Protein AF-A0A699XSX2-F1 (afdb_monomer)

Radius of gyration: 17.28 Å; Cα contacts (8 Å, |Δi|>4): 14; chains: 1; bounding box: 29×21×48 Å

Mean predicted aligned error: 11.02 Å

Solvent-accessible surface area (backbone atoms only — not comparable to full-atom values): 4002 Å² total; per-residue (Å²): 135,59,70,76,78,39,84,98,48,79,78,75,86,50,73,69,56,51,52,53,50,53,52,51,51,51,51,65,76,64,48,76,79,80,69,79,84,81,79,92,70,89,82,87,83,76,74,67,87,51,100,65,84,65,77,106

InterPro domains:
  IPR041577 Reverse transcriptase/retrotransposon-derived protein, RNase H-like domain [PF17919] (13-56)
  IPR043128 Reverse transcriptase/Diguanylate cyclase domain [G3DSA:3.30.70.270] (1-52)
  IPR043502 DNA/RNA polymerase superfamily [SSF56672] (1-56)

pLDDT: mean 78.6, std 13.2, range [46.62, 96.88]

Organism: Tanacetum cinerariifolium (NCBI:txid118510)

Structure (mmCIF, N/CA/C/O backbone):
data_AF-A0A699XSX2-F1
#
_entry.id   AF-A0A699XSX2-F1
#
loop_
_atom_site.group_PDB
_atom_site.id
_atom_site.type_symbol
_atom_site.label_atom_id
_atom_site.label_alt_id
_atom_site.label_comp_id
_atom_site.label_asym_id
_atom_site.label_entity_id
_atom_site.label_seq_id
_atom_site.pdbx_PDB_ins_code
_atom_site.Cartn_x
_atom_site.Cartn_y
_atom_site.Cartn_z
_atom_site.occupancy
_atom_site.B_iso_or_equiv
_atom_site.auth_seq_id
_atom_site.auth_comp_id
_atom_site.auth_asym_id
_atom_site.auth_atom_id
_atom_site.pdbx_PDB_model_num
ATOM 1 N N . MET A 1 1 ? -13.121 8.301 0.765 1.00 60.44 1 MET A N 1
ATOM 2 C CA . MET A 1 1 ? -12.426 8.557 2.046 1.00 60.44 1 MET A CA 1
ATOM 3 C C . MET A 1 1 ? -12.545 7.310 2.913 1.00 60.44 1 MET A C 1
ATOM 5 O O . MET A 1 1 ? -13.666 6.876 3.166 1.00 60.44 1 MET A O 1
ATOM 9 N N . THR A 1 2 ? -11.426 6.677 3.269 1.00 84.00 2 THR A N 1
ATOM 10 C CA . THR A 1 2 ? -11.412 5.472 4.119 1.00 84.00 2 THR A CA 1
ATOM 11 C C . THR A 1 2 ? -11.774 5.837 5.561 1.00 84.00 2 THR A C 1
ATOM 13 O O . THR A 1 2 ? -11.614 6.986 5.961 1.00 84.00 2 THR A O 1
ATOM 16 N N . LYS A 1 3 ? -12.267 4.877 6.357 1.00 82.81 3 LYS A N 1
ATOM 17 C CA . LYS A 1 3 ? -12.633 5.123 7.767 1.00 82.81 3 LYS A CA 1
ATOM 18 C C . LYS A 1 3 ? -11.450 5.619 8.611 1.00 82.81 3 LYS A C 1
ATOM 20 O O . LYS A 1 3 ? -11.651 6.446 9.488 1.00 82.81 3 LYS A O 1
ATOM 25 N N . LEU A 1 4 ? -10.229 5.182 8.284 1.00 85.12 4 LEU A N 1
ATOM 26 C CA . LEU A 1 4 ? -8.991 5.554 8.981 1.00 85.12 4 LEU A CA 1
ATOM 27 C C . LEU A 1 4 ? -8.675 7.056 8.950 1.00 85.12 4 LEU A C 1
ATOM 29 O O . LEU A 1 4 ? -7.989 7.548 9.837 1.00 85.12 4 LEU A O 1
ATOM 33 N N . THR A 1 5 ? -9.142 7.785 7.932 1.00 87.81 5 THR A N 1
ATOM 34 C CA . THR A 1 5 ? -8.838 9.217 7.753 1.00 87.81 5 THR A CA 1
ATOM 35 C C . THR A 1 5 ? -10.033 10.126 8.038 1.00 87.81 5 THR A C 1
ATOM 37 O O . THR A 1 5 ? -9.957 11.341 7.847 1.00 87.81 5 THR A O 1
ATOM 40 N N . GLN A 1 6 ? -11.148 9.563 8.516 1.00 90.69 6 GLN A N 1
ATOM 41 C CA . GLN A 1 6 ? -12.339 10.333 8.863 1.00 90.69 6 GLN A CA 1
ATOM 42 C C . GLN A 1 6 ? -12.166 11.035 10.213 1.00 90.69 6 GLN A C 1
ATOM 44 O O . GLN A 1 6 ? -11.823 10.427 11.225 1.00 90.69 6 GLN A O 1
ATOM 49 N N . ARG A 1 7 ? -12.458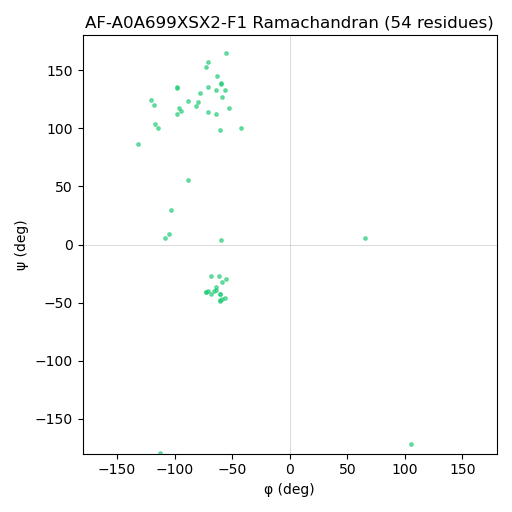 12.340 10.248 1.00 85.69 7 ARG A N 1
ATOM 50 C CA . ARG A 1 7 ? -12.481 13.103 11.503 1.00 85.69 7 ARG A CA 1
ATOM 51 C C . ARG A 1 7 ? -13.572 12.558 12.427 1.00 85.69 7 ARG A C 1
ATOM 53 O O . ARG A 1 7 ? -14.650 12.207 11.961 1.00 85.69 7 ARG A O 1
ATOM 60 N N . LYS A 1 8 ? -13.310 12.573 13.739 1.00 88.19 8 LYS A N 1
ATOM 61 C CA . LYS A 1 8 ? -14.219 12.088 14.801 1.00 88.19 8 LYS A CA 1
ATOM 62 C C . LYS A 1 8 ? -14.503 10.577 14.776 1.00 88.19 8 LYS A C 1
ATOM 64 O O . LYS A 1 8 ? -15.308 10.113 15.574 1.00 88.19 8 L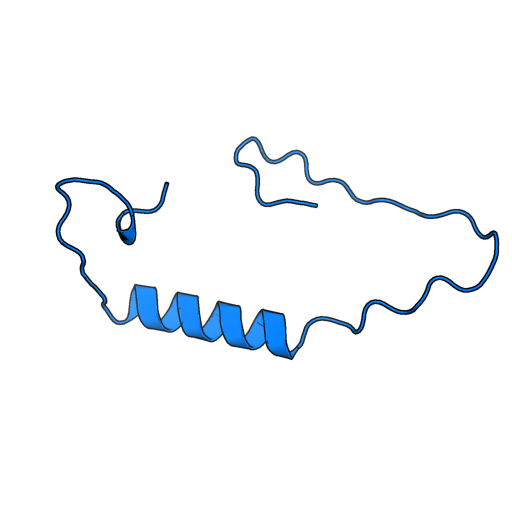YS A O 1
ATOM 69 N N . VAL A 1 9 ? -13.838 9.815 13.909 1.00 89.75 9 VAL A N 1
ATOM 70 C CA . VAL A 1 9 ? -13.818 8.350 13.960 1.00 89.75 9 VAL A CA 1
ATOM 71 C C . VAL A 1 9 ? -12.535 7.933 14.670 1.00 89.75 9 VAL A C 1
ATOM 73 O O . VAL A 1 9 ? -11.469 8.493 14.409 1.00 89.75 9 VAL A O 1
ATOM 76 N N . LYS A 1 10 ? -12.635 6.988 15.608 1.00 89.69 10 LYS A N 1
ATOM 77 C CA . LYS A 1 10 ? -11.460 6.435 16.283 1.00 89.69 10 LYS A CA 1
ATOM 78 C C . LYS A 1 10 ? -10.601 5.707 15.252 1.00 89.69 10 LYS A C 1
ATOM 80 O O . LYS A 1 10 ? -11.116 4.932 14.450 1.00 89.69 10 LYS A O 1
ATOM 85 N N . PHE A 1 11 ? -9.299 5.963 15.279 1.00 90.00 11 PHE A N 1
ATOM 86 C CA . PHE A 1 11 ? -8.359 5.208 14.469 1.00 90.00 11 PHE A CA 1
ATOM 87 C C . PHE A 1 11 ? -8.246 3.793 15.041 1.00 90.00 11 PHE A C 1
ATOM 89 O O . PHE A 1 11 ? -7.788 3.611 16.170 1.00 90.00 11 PHE A O 1
ATOM 96 N N . GLU A 1 12 ? -8.701 2.810 14.275 1.00 92.06 12 GLU A N 1
ATOM 97 C CA . GLU A 1 12 ? -8.618 1.394 14.617 1.00 92.06 12 GLU A CA 1
ATOM 98 C C . GL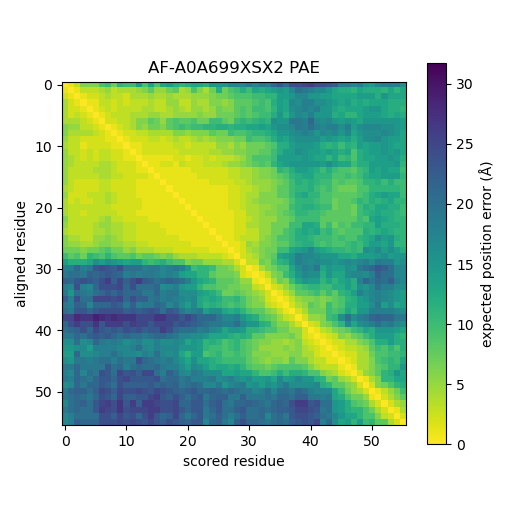U A 1 12 ? -7.824 0.693 13.524 1.00 92.06 12 GLU A C 1
ATOM 100 O O . GLU A 1 12 ? -8.145 0.823 12.344 1.00 92.06 12 GLU A O 1
ATOM 105 N N . TRP A 1 13 ? -6.758 0.011 13.936 1.00 94.19 13 TRP A N 1
ATOM 106 C CA . TRP A 1 13 ? -5.888 -0.760 13.061 1.00 94.19 13 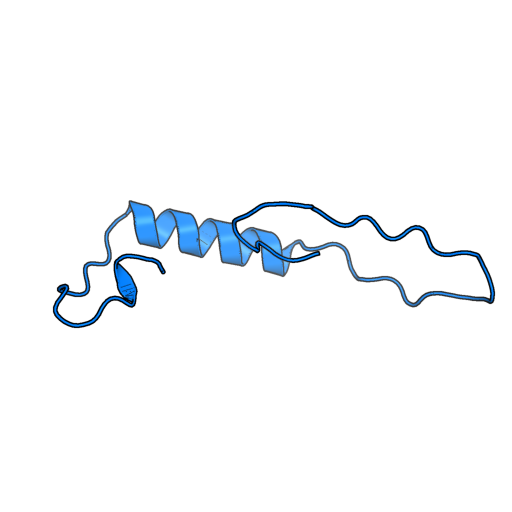TRP A CA 1
ATOM 107 C C . TRP A 1 13 ? -5.967 -2.221 13.480 1.00 94.19 13 TRP A C 1
ATOM 109 O O . TRP A 1 13 ? -5.423 -2.607 14.515 1.00 94.19 13 TRP A O 1
ATOM 119 N N . ASP A 1 14 ? -6.703 -2.997 12.700 1.00 94.31 14 ASP A N 1
ATOM 120 C CA . ASP A 1 14 ? -6.916 -4.425 12.876 1.00 94.31 14 ASP A CA 1
ATOM 121 C C . ASP A 1 14 ? -6.254 -5.229 11.746 1.00 94.31 14 ASP A C 1
ATOM 123 O O . ASP A 1 14 ? -5.652 -4.684 10.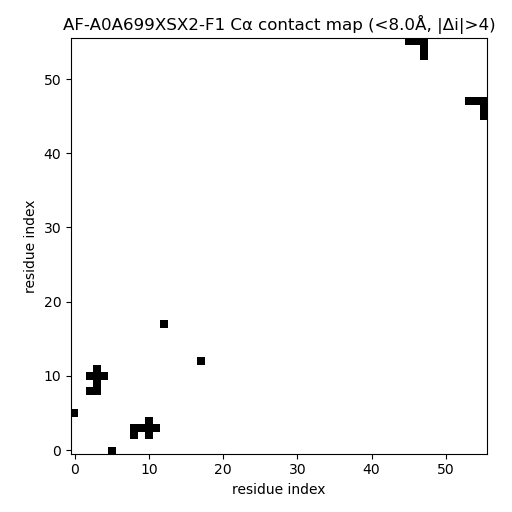811 1.00 94.31 14 ASP A O 1
ATOM 127 N N . ASP A 1 15 ? -6.410 -6.549 11.812 1.00 96.88 15 ASP A N 1
ATOM 128 C CA . ASP A 1 15 ? -5.844 -7.486 10.842 1.00 96.88 15 ASP A CA 1
ATOM 129 C C . ASP A 1 15 ? -6.260 -7.185 9.393 1.00 96.88 15 ASP A C 1
ATOM 131 O O . ASP A 1 15 ? -5.502 -7.456 8.461 1.00 96.88 15 ASP A O 1
ATOM 135 N N . LYS A 1 16 ? -7.443 -6.598 9.160 1.00 94.00 16 LYS A N 1
ATOM 136 C CA . LYS A 1 16 ? -7.904 -6.252 7.808 1.00 94.00 16 LYS A CA 1
ATOM 137 C C . LYS A 1 16 ? -7.137 -5.062 7.250 1.00 94.00 16 LYS A C 1
ATOM 139 O O . LYS A 1 16 ? -6.830 -5.060 6.057 1.00 94.00 16 LYS A O 1
ATOM 144 N N . GLN A 1 17 ? -6.861 -4.041 8.066 1.00 94.00 17 GLN A N 1
ATOM 145 C CA . GLN A 1 17 ? -6.063 -2.898 7.610 1.00 94.00 17 GLN A CA 1
ATOM 146 C C . GLN A 1 17 ? -4.600 -3.294 7.417 1.00 94.00 17 GLN A C 1
ATOM 148 O O . GLN A 1 17 ? -4.017 -2.924 6.397 1.00 94.00 17 GLN A O 1
ATOM 153 N N . GLU A 1 18 ? -4.051 -4.115 8.314 1.00 95.81 18 GLU A N 1
ATOM 154 C CA . GLU A 1 18 ? -2.697 -4.654 8.174 1.00 95.81 18 GLU A CA 1
ATOM 155 C C . GLU A 1 18 ? -2.557 -5.503 6.902 1.00 95.81 18 GLU A C 1
ATOM 157 O O . GLU A 1 18 ? -1.661 -5.265 6.094 1.00 95.81 18 GLU A O 1
ATOM 162 N N . ALA A 1 19 ? -3.486 -6.432 6.650 1.00 96.50 19 ALA A N 1
ATOM 163 C CA . ALA A 1 19 ? -3.467 -7.264 5.446 1.00 96.50 19 ALA A CA 1
ATOM 164 C C . ALA A 1 19 ? -3.552 -6.428 4.158 1.00 96.50 19 ALA A C 1
ATOM 166 O O . ALA A 1 19 ? -2.805 -6.670 3.206 1.00 96.50 19 ALA A O 1
ATOM 167 N N . ALA A 1 20 ? -4.422 -5.412 4.126 1.00 93.56 20 ALA A N 1
ATOM 168 C CA . ALA A 1 20 ? -4.522 -4.501 2.987 1.00 93.56 20 ALA A CA 1
ATOM 169 C C . ALA A 1 20 ? -3.229 -3.692 2.783 1.00 93.56 20 ALA A C 1
ATOM 171 O O . ALA A 1 20 ? -2.796 -3.494 1.645 1.00 93.56 20 ALA A O 1
ATOM 172 N N . PHE A 1 21 ? -2.589 -3.255 3.869 1.00 93.06 21 PHE A N 1
ATOM 173 C CA . PHE A 1 21 ? -1.330 -2.520 3.817 1.00 93.06 21 PHE A CA 1
ATOM 174 C C . PHE A 1 21 ? -0.164 -3.396 3.339 1.00 93.06 21 PHE A C 1
ATOM 176 O O . PHE A 1 21 ? 0.610 -2.967 2.481 1.00 93.06 21 PHE A O 1
ATOM 183 N N . GLN A 1 22 ? -0.063 -4.641 3.808 1.00 94.50 22 GLN A N 1
ATOM 184 C CA . GLN A 1 22 ? 0.959 -5.582 3.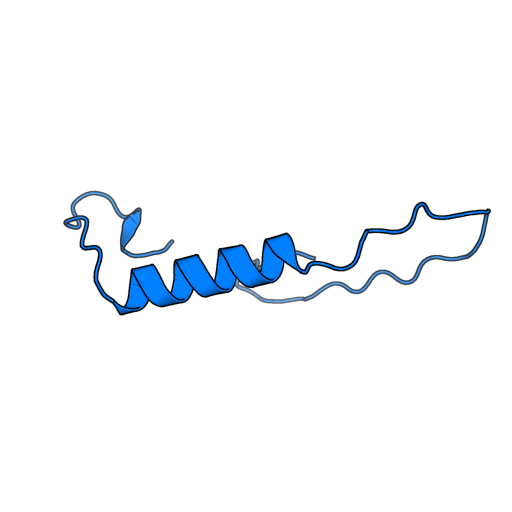339 1.00 94.50 22 GLN A CA 1
ATOM 185 C C . GLN A 1 22 ? 0.767 -5.951 1.866 1.00 94.50 22 GLN A C 1
ATOM 187 O O . GLN A 1 22 ? 1.740 -5.968 1.111 1.00 94.50 22 GLN A O 1
ATOM 192 N N . LEU A 1 23 ? -0.478 -6.154 1.422 1.00 92.56 23 LEU A N 1
ATOM 193 C CA . LEU A 1 23 ? -0.776 -6.363 0.004 1.00 92.56 23 LEU A CA 1
ATOM 194 C C . LEU A 1 23 ? -0.345 -5.156 -0.841 1.00 92.56 23 LEU A C 1
ATOM 196 O O . LEU A 1 23 ? 0.236 -5.330 -1.913 1.00 92.56 23 LEU A O 1
ATOM 200 N N . LEU A 1 24 ? -0.598 -3.935 -0.361 1.00 90.06 24 LEU A N 1
ATOM 201 C CA . LEU A 1 24 ? -0.171 -2.714 -1.042 1.00 90.06 24 LEU A CA 1
ATOM 202 C C . LEU A 1 24 ? 1.355 -2.662 -1.172 1.00 90.06 24 LEU A C 1
ATOM 204 O O . LEU A 1 24 ? 1.864 -2.456 -2.272 1.00 90.06 24 LEU A O 1
ATOM 208 N N . LYS A 1 25 ? 2.086 -2.922 -0.082 1.00 89.25 25 LYS A N 1
ATOM 209 C CA . LYS A 1 25 ? 3.555 -2.993 -0.094 1.00 89.25 25 LYS A CA 1
ATOM 210 C C . LYS A 1 25 ? 4.062 -4.021 -1.101 1.00 89.25 25 LYS A C 1
ATOM 212 O O . LYS A 1 25 ? 4.941 -3.698 -1.892 1.00 89.25 25 LYS A O 1
ATOM 217 N N . GLN A 1 26 ? 3.479 -5.220 -1.117 1.00 88.56 26 GLN A N 1
ATOM 218 C CA . GLN A 1 26 ? 3.851 -6.259 -2.075 1.00 88.56 26 GLN A CA 1
ATOM 219 C C . GLN A 1 26 ? 3.644 -5.785 -3.519 1.00 88.56 26 GLN A C 1
ATOM 221 O O . GLN A 1 26 ? 4.542 -5.931 -4.343 1.00 88.56 26 GLN A O 1
ATOM 226 N N . LYS A 1 27 ? 2.496 -5.172 -3.831 1.00 85.50 27 LYS A N 1
ATOM 227 C CA . LYS A 1 27 ? 2.219 -4.673 -5.186 1.00 85.50 27 LYS A CA 1
ATOM 228 C C . LYS A 1 27 ? 3.160 -3.552 -5.622 1.00 85.50 27 LYS A C 1
ATOM 230 O O . LYS A 1 27 ? 3.533 -3.528 -6.787 1.00 85.50 27 LYS A O 1
ATOM 235 N N . PHE A 1 28 ? 3.566 -2.664 -4.716 1.00 79.75 28 PHE A N 1
ATOM 236 C CA . PHE A 1 28 ? 4.536 -1.609 -5.029 1.00 79.75 28 PHE A CA 1
ATOM 237 C C . PHE A 1 28 ? 5.961 -2.143 -5.192 1.00 79.75 28 PHE A C 1
ATOM 239 O O . PHE A 1 28 ? 6.661 -1.723 -6.107 1.00 79.75 28 PHE A O 1
ATOM 246 N N . CYS A 1 29 ? 6.391 -3.084 -4.348 1.00 78.31 29 CYS A N 1
ATOM 247 C CA . CYS A 1 29 ? 7.713 -3.703 -4.472 1.00 78.31 29 CYS A CA 1
ATOM 248 C C . CYS A 1 29 ? 7.842 -4.587 -5.721 1.00 78.31 29 CYS A C 1
ATOM 250 O 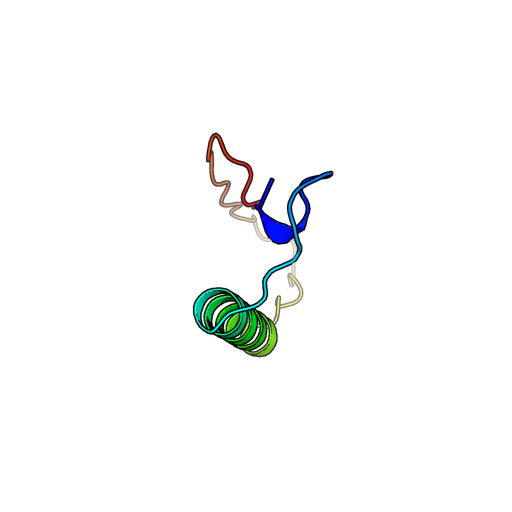O . CYS A 1 29 ? 8.947 -4.771 -6.220 1.00 78.31 29 CYS A O 1
ATOM 252 N N . CYS A 1 30 ? 6.732 -5.140 -6.211 1.00 69.62 30 CYS A N 1
ATOM 253 C CA . CYS A 1 30 ? 6.700 -6.017 -7.380 1.00 69.62 30 CYS A CA 1
ATOM 254 C C . CYS A 1 30 ? 6.146 -5.339 -8.642 1.00 69.62 30 CYS A C 1
ATOM 256 O O . CYS A 1 30 ? 5.883 -6.035 -9.623 1.00 69.62 30 CYS A O 1
ATOM 258 N N . ALA A 1 31 ? 5.922 -4.021 -8.627 1.00 68.88 31 ALA A N 1
ATOM 259 C CA . ALA A 1 31 ? 5.433 -3.318 -9.806 1.00 68.88 31 ALA A CA 1
ATOM 260 C C . ALA A 1 31 ? 6.439 -3.487 -10.959 1.00 68.88 31 ALA A C 1
ATOM 262 O O . ALA A 1 31 ? 7.650 -3.420 -10.716 1.00 68.88 31 ALA A O 1
ATOM 263 N N . PRO A 1 32 ? 5.972 -3.731 -12.198 1.00 62.56 32 PRO A N 1
ATOM 264 C CA . PRO A 1 32 ? 6.870 -3.827 -13.336 1.00 62.56 32 PRO A CA 1
ATOM 265 C C . PRO A 1 32 ? 7.677 -2.532 -13.418 1.00 62.56 32 PRO A C 1
ATOM 267 O O . PRO A 1 32 ? 7.123 -1.439 -13.282 1.00 62.56 32 PRO A O 1
ATOM 270 N N . ILE A 1 33 ? 8.992 -2.667 -13.600 1.00 61.06 33 ILE A N 1
ATOM 271 C CA . ILE A 1 33 ? 9.865 -1.530 -13.880 1.00 61.06 33 ILE A CA 1
ATOM 272 C C . ILE A 1 33 ? 9.239 -0.818 -15.074 1.00 61.06 33 ILE A C 1
ATOM 274 O O . ILE A 1 33 ? 9.088 -1.420 -16.138 1.00 61.06 33 ILE A O 1
ATOM 278 N N . LEU A 1 34 ? 8.824 0.432 -14.870 1.00 66.31 34 LEU A N 1
ATOM 279 C CA . LEU A 1 34 ? 8.406 1.307 -15.952 1.00 66.31 34 LEU A CA 1
ATOM 280 C C . LEU A 1 34 ? 9.624 1.445 -16.861 1.00 66.31 34 LEU A C 1
ATOM 282 O O . LEU A 1 34 ? 10.577 2.152 -16.532 1.00 66.31 34 LEU A O 1
ATOM 286 N N . ALA A 1 35 ? 9.645 0.659 -17.936 1.00 67.69 35 ALA A N 1
ATOM 287 C CA . ALA A 1 35 ? 10.709 0.726 -18.913 1.00 67.69 35 ALA A CA 1
ATOM 288 C C . ALA A 1 35 ? 10.732 2.146 -19.478 1.00 67.69 35 ALA A C 1
ATOM 290 O O . ALA A 1 35 ? 9.679 2.751 -19.706 1.00 67.69 35 ALA A O 1
ATOM 291 N N . LEU A 1 36 ? 11.936 2.684 -19.671 1.00 68.38 36 LEU A N 1
ATOM 292 C CA . LEU A 1 36 ? 12.088 3.941 -20.385 1.00 68.38 36 LEU A CA 1
ATOM 293 C C . LEU A 1 36 ? 11.488 3.748 -21.782 1.00 68.38 36 LEU A C 1
ATOM 295 O O . LEU A 1 36 ? 11.857 2.784 -22.456 1.00 68.38 36 LEU A O 1
ATOM 299 N N . PRO A 1 37 ? 10.562 4.614 -22.211 1.00 66.56 37 PRO A N 1
ATOM 300 C CA . PRO A 1 37 ? 10.073 4.556 -23.572 1.00 66.56 37 PRO A CA 1
ATOM 301 C C . PRO A 1 37 ? 11.238 4.871 -24.517 1.00 66.56 37 PRO A C 1
ATOM 303 O O . PRO A 1 37 ? 11.774 5.978 -24.504 1.00 66.56 37 PRO A O 1
ATOM 306 N N . GLU A 1 38 ? 11.672 3.882 -25.293 1.00 69.31 38 GLU A N 1
ATOM 307 C CA . GLU A 1 38 ? 12.730 4.034 -26.290 1.00 69.31 38 GLU A CA 1
ATOM 308 C C . GLU A 1 38 ? 12.085 4.318 -27.654 1.00 69.31 38 GLU A C 1
ATOM 310 O O . GLU A 1 38 ? 11.370 3.479 -28.195 1.00 69.31 38 GLU A O 1
ATOM 315 N N . GLY A 1 39 ? 12.323 5.510 -28.212 1.00 70.19 39 GLY A N 1
A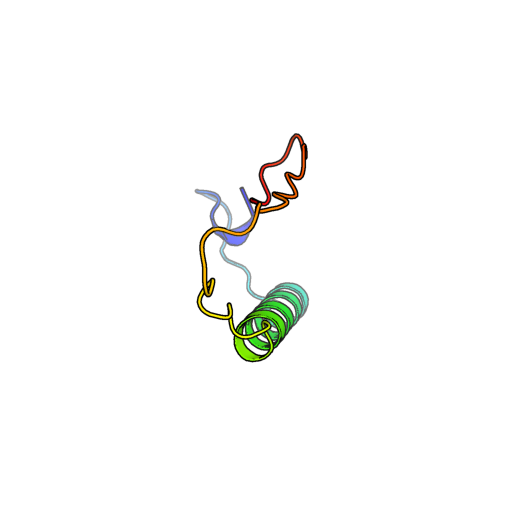TOM 316 C CA . GLY A 1 39 ? 11.926 5.860 -29.582 1.00 70.19 39 GLY A CA 1
ATOM 317 C C . GLY A 1 39 ? 10.721 6.800 -29.718 1.00 70.19 39 GLY A C 1
ATOM 318 O O . GLY A 1 39 ? 10.242 7.393 -28.755 1.00 70.19 39 GLY A O 1
ATOM 319 N N . SER A 1 40 ? 10.272 6.967 -30.965 1.00 72.50 40 SER A N 1
ATOM 320 C CA . SER A 1 40 ? 9.116 7.775 -31.389 1.00 72.50 40 SER A CA 1
ATOM 321 C C . SER A 1 40 ? 7.896 6.901 -31.714 1.00 72.50 40 SER A C 1
ATOM 323 O O . SER A 1 40 ? 7.142 7.213 -32.632 1.00 72.50 40 SER A O 1
ATOM 325 N N . GLU A 1 41 ? 7.780 5.757 -31.043 1.00 75.44 41 GLU A N 1
ATOM 326 C CA . GLU A 1 41 ? 6.691 4.798 -31.232 1.00 75.44 41 GLU A CA 1
ATOM 327 C C . GLU A 1 41 ? 5.387 5.340 -30.625 1.00 75.44 41 GLU A C 1
ATOM 329 O O . GLU A 1 41 ? 5.400 6.128 -29.675 1.00 75.44 41 GLU A O 1
ATOM 334 N N . ASP A 1 42 ? 4.252 4.904 -31.165 1.00 78.12 42 ASP A N 1
ATOM 335 C CA . ASP A 1 42 ? 2.941 5.288 -30.648 1.00 78.12 42 ASP A CA 1
ATOM 336 C C . ASP A 1 42 ? 2.661 4.616 -29.293 1.00 78.12 42 ASP A C 1
ATOM 338 O O . ASP A 1 42 ? 2.872 3.416 -29.103 1.00 78.12 42 ASP A O 1
ATOM 342 N N . PHE A 1 43 ? 2.133 5.385 -28.338 1.00 78.00 43 PHE A N 1
ATOM 343 C CA . PHE A 1 43 ? 1.795 4.897 -26.998 1.00 78.00 43 PHE A CA 1
ATOM 344 C C . PHE A 1 43 ? 0.311 4.553 -26.881 1.00 78.00 43 PHE A C 1
ATOM 346 O O . PHE A 1 43 ? -0.557 5.343 -27.255 1.00 78.00 43 PHE A O 1
ATOM 353 N N . ILE A 1 44 ? 0.006 3.406 -26.267 1.00 79.00 44 ILE A N 1
ATOM 354 C CA . ILE A 1 44 ? -1.364 3.037 -25.891 1.00 79.00 44 ILE A CA 1
ATOM 355 C C . ILE A 1 44 ? -1.573 3.379 -24.417 1.00 79.00 44 ILE A C 1
ATOM 357 O O . ILE A 1 44 ? -0.982 2.759 -23.533 1.00 79.00 44 ILE A O 1
ATOM 361 N N . VAL A 1 45 ? -2.435 4.360 -24.153 1.00 77.50 45 VAL A N 1
ATOM 362 C CA . VAL A 1 45 ? -2.823 4.756 -22.794 1.00 77.50 45 VAL A CA 1
ATOM 363 C C . VAL A 1 45 ? -4.126 4.058 -22.422 1.00 77.50 45 VAL A C 1
ATOM 365 O O . VAL A 1 45 ? -5.166 4.296 -23.036 1.00 77.50 45 VAL A O 1
ATOM 368 N N . TYR A 1 46 ? -4.080 3.217 -21.392 1.00 77.06 46 TYR A N 1
ATOM 369 C CA . TYR A 1 46 ? -5.277 2.648 -20.780 1.00 77.06 46 TYR A CA 1
ATOM 370 C C . TYR A 1 46 ? -5.761 3.589 -19.681 1.00 77.06 46 TYR A C 1
ATOM 372 O O . TYR A 1 46 ? -5.009 3.917 -18.770 1.00 77.06 46 TYR A O 1
ATOM 380 N N . CYS A 1 47 ? -7.012 4.033 -19.773 1.00 74.94 47 CYS A N 1
ATOM 381 C CA . CYS A 1 47 ? -7.621 4.901 -18.773 1.00 74.94 47 CYS A CA 1
ATOM 382 C C . CYS A 1 47 ? -8.815 4.171 -18.156 1.00 74.94 47 CYS A C 1
ATOM 384 O O . CYS A 1 47 ? -9.742 3.791 -18.875 1.00 74.94 47 CYS A O 1
ATOM 386 N N . ASP A 1 48 ? -8.791 3.952 -16.841 1.00 77.19 48 ASP A N 1
ATOM 387 C CA . ASP A 1 48 ? -9.943 3.407 -16.126 1.00 77.19 48 ASP A CA 1
ATOM 388 C C . ASP A 1 48 ? -10.942 4.529 -15.824 1.00 77.19 48 ASP A C 1
ATOM 390 O O . ASP A 1 48 ? -10.639 5.493 -15.120 1.00 77.19 48 ASP A O 1
ATOM 394 N N . ALA A 1 49 ? -12.161 4.401 -16.346 1.00 66.81 49 ALA A N 1
ATOM 395 C CA . ALA A 1 49 ? -13.264 5.304 -16.043 1.00 66.81 49 ALA A CA 1
ATOM 396 C C . ALA A 1 49 ? -14.024 4.815 -14.800 1.00 66.81 49 ALA A C 1
ATOM 398 O O . ALA A 1 49 ? -15.237 4.594 -14.839 1.00 66.81 49 ALA A O 1
ATOM 399 N N . SER A 1 50 ? -13.333 4.626 -13.674 1.00 66.06 50 SER A N 1
ATOM 400 C CA . SER A 1 50 ? -14.027 4.371 -12.416 1.00 66.06 50 SER A CA 1
ATOM 401 C C . SER A 1 50 ? -14.537 5.685 -11.821 1.00 66.06 50 SER 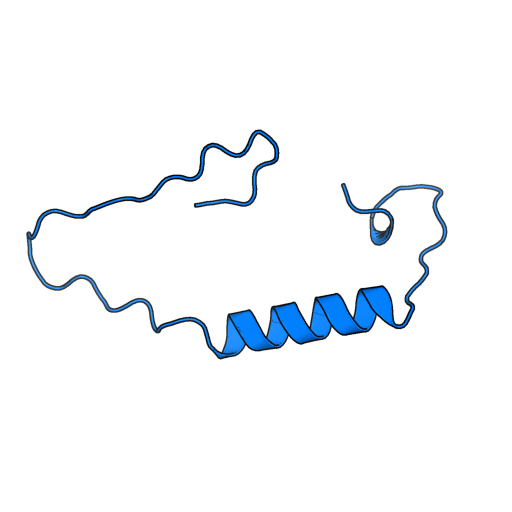A C 1
ATOM 403 O O . SER A 1 50 ? -13.786 6.597 -11.481 1.00 66.06 50 SER A O 1
ATOM 405 N N . ASN A 1 51 ? -15.851 5.761 -11.581 1.00 57.66 51 ASN A N 1
ATOM 406 C CA . ASN A 1 51 ? -16.519 6.848 -10.835 1.00 57.66 51 ASN A CA 1
ATOM 407 C C . ASN A 1 51 ? -16.022 7.016 -9.377 1.00 57.66 51 ASN A C 1
ATOM 409 O O . ASN A 1 51 ? -16.563 7.803 -8.599 1.00 57.66 51 ASN A O 1
ATOM 413 N N . LYS A 1 52 ? -15.010 6.246 -8.975 1.00 63.34 52 LYS A N 1
ATOM 414 C CA . LYS A 1 52 ? -14.261 6.376 -7.733 1.00 63.34 52 LYS A CA 1
ATOM 415 C C . LYS A 1 52 ? -12.793 6.317 -8.112 1.00 63.34 52 LYS A C 1
ATOM 417 O O . LYS A 1 52 ? -12.233 5.233 -8.095 1.00 63.34 52 LYS A O 1
ATOM 422 N N . GLY A 1 53 ? -12.226 7.474 -8.458 1.00 54.00 53 GLY A N 1
ATOM 423 C CA . GLY A 1 53 ? -10.859 7.605 -8.960 1.00 54.00 53 GLY A CA 1
ATOM 424 C C . GLY A 1 53 ? -9.861 6.744 -8.190 1.00 54.00 53 GLY A C 1
ATOM 425 O O . GLY A 1 53 ? -9.422 7.094 -7.093 1.00 54.00 53 GLY A O 1
ATOM 426 N N . LEU A 1 54 ? -9.535 5.607 -8.784 1.00 56.91 54 LEU A N 1
ATOM 427 C CA . LEU A 1 54 ? -8.364 4.797 -8.515 1.00 56.91 54 LEU A CA 1
ATOM 428 C C . LEU A 1 54 ? -7.601 4.924 -9.829 1.00 56.91 54 LEU A C 1
ATOM 430 O O . LEU A 1 54 ? -8.063 4.419 -10.842 1.00 56.91 54 LEU A O 1
ATOM 434 N N . GLY A 1 55 ? -6.593 5.797 -9.818 1.00 52.69 55 GLY A N 1
ATOM 435 C CA . GLY A 1 55 ? -6.034 6.432 -11.013 1.00 52.69 55 GLY A CA 1
ATOM 436 C C . GLY A 1 55 ? -5.546 5.481 -12.108 1.00 52.69 55 GLY A C 1
ATOM 437 O O . GLY A 1 55 ? -5.350 4.290 -11.871 1.00 52.69 55 GLY A O 1
ATOM 438 N N . ALA A 1 56 ? -5.354 6.079 -13.288 1.00 46.62 56 ALA A N 1
ATOM 439 C CA . ALA A 1 56 ? -4.618 5.510 -14.413 1.00 46.62 56 ALA A CA 1
ATOM 440 C C . ALA A 1 56 ? -3.174 5.146 -14.030 1.00 46.62 56 ALA A C 1
ATOM 442 O O . ALA A 1 56 ? -2.594 5.866 -13.179 1.00 46.62 56 ALA A O 1
#

Secondary structure (DSSP, 8-state):
--GGG-TTS-----HHHHHHHHHHHHHHHTSPP-----SSPPP-------SS----

Foldseek 3Di:
DDLCPDPPRDRDDDPVNVVVVVVVVVCVVPPPDPDDDPDPDDDDDDADPDPPDPGD

Sequence (56 aa):
MTKLTQRKVKFEWDDKQEAAFQLLKQKFCCAPILALPEGSEDFIVYCDASNKGLGA